Protein AF-A0A7C7V680-F1 (afdb_monomer)

Sequence (83 aa):
MSPRCSTTTGCGRTAFWKRRAPIVGPPPPTFPPSALLDEVLPVLLEKEVVVVVENERLVGTLTKIDVLDFIAQSLWPARWGTR

Foldseek 3Di:
DDDDDDDDDDPDDDPVCPPPDPPDDPDQAEDEPPDDPVVCVVSLVVDQKYFYDDPNDTPGIDGPVNVVVVVCVVPVVPPDPDD

pLDDT: mean 77.82, std 19.84, range [36.88, 96.94]

Mean predicted aligned error: 13.62 Å

Nearest PDB structures (foldseek):
  4l28-assembly1_A  TM=9.106E-01  e=2.185E-02  Homo sapiens
  4coo-assembly1_A  TM=9.076E-01  e=3.583E-02  Homo sapiens
  7lzg-assembly1_B  TM=8.061E-01  e=2.036E-02  Streptococcus pneumoniae TIGR4
  4l27-assembly1_D  TM=8.860E-01  e=2.898E-02  Homo sapiens
  7lzg-assembly1_A  TM=8.165E-01  e=2.701E-02  Streptococcus pneumoniae TIGR4

Radius of gyration: 27.01 Å; Cα contacts (8 Å, |Δi|>4): 54; chains: 1; bounding box: 40×39×86 Å

Solvent-accessible surface area (backbone atoms only — not comparable to full-atom values): 5703 Å² total; per-residue (Å²): 141,79,90,80,86,82,89,79,86,74,98,68,80,83,78,83,69,72,77,72,71,78,86,66,74,82,80,67,56,74,42,49,82,86,59,56,64,80,74,48,47,65,55,46,73,79,38,77,51,36,35,26,34,52,95,96,35,84,74,48,72,50,40,65,65,58,53,50,50,52,50,45,63,72,60,55,82,79,76,72,94,83,130

Secondary structure (DSSP, 8-state):
--PPPPP-S-------------SS-SPPPEE-TT--HHHHHHHHHHSSEEEEEETTEEEEEEEHHHHHHHHHHHHGGGT----

Structure (mmCIF, N/CA/C/O backbone):
data_AF-A0A7C7V680-F1
#
_entry.id   AF-A0A7C7V680-F1
#
loop_
_atom_site.group_PDB
_atom_site.id
_atom_site.type_symbol
_atom_site.label_atom_id
_atom_site.label_alt_id
_atom_site.label_comp_id
_atom_site.label_asym_id
_atom_site.label_entity_id
_atom_site.label_seq_id
_atom_site.pdbx_PDB_ins_code
_atom_site.Cartn_x
_atom_site.Cartn_y
_atom_site.Cartn_z
_atom_site.occupancy
_atom_site.B_iso_or_equiv
_atom_site.auth_seq_id
_atom_site.auth_comp_id
_atom_site.auth_asym_id
_atom_site.auth_atom_id
_atom_site.pdbx_PDB_model_num
ATOM 1 N N . MET A 1 1 ? 11.545 20.789 67.220 1.00 36.88 1 MET A N 1
ATOM 2 C CA . MET A 1 1 ? 10.732 21.544 66.243 1.00 36.88 1 MET A CA 1
ATOM 3 C C . MET A 1 1 ? 10.532 20.668 65.016 1.00 36.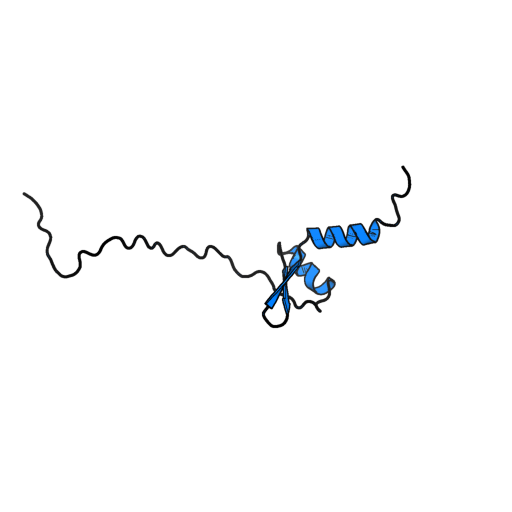88 1 MET A C 1
ATOM 5 O O . MET A 1 1 ? 11.491 20.402 64.310 1.00 36.88 1 MET A O 1
ATOM 9 N N . SER A 1 2 ? 9.309 20.171 64.829 1.00 39.53 2 SER A N 1
ATOM 10 C CA . SER A 1 2 ? 8.829 19.431 63.652 1.00 39.53 2 SER A CA 1
ATOM 11 C C . SER A 1 2 ? 7.645 20.212 63.081 1.00 39.53 2 SER A C 1
ATOM 13 O O . SER A 1 2 ? 6.856 20.718 63.888 1.00 39.53 2 SER A O 1
ATOM 15 N N . PRO A 1 3 ? 7.448 20.300 61.757 1.00 49.09 3 PRO A N 1
ATOM 16 C CA . PRO A 1 3 ? 6.195 20.797 61.224 1.00 49.09 3 PRO A CA 1
ATOM 17 C C . PRO A 1 3 ? 5.172 19.657 61.153 1.00 49.09 3 PRO A C 1
ATOM 19 O O . PRO A 1 3 ? 5.457 18.547 60.705 1.00 49.09 3 PRO A O 1
ATOM 22 N N . ARG A 1 4 ? 3.975 19.954 61.660 1.00 45.72 4 ARG A N 1
ATOM 23 C CA . ARG A 1 4 ? 2.788 19.096 61.670 1.00 45.72 4 ARG A CA 1
ATOM 24 C C . ARG A 1 4 ? 2.132 19.086 60.289 1.00 45.72 4 ARG A C 1
ATOM 26 O O . ARG A 1 4 ? 1.900 20.145 59.716 1.00 45.72 4 ARG A O 1
ATOM 33 N N . CYS A 1 5 ? 1.772 17.894 59.820 1.00 40.72 5 CYS A N 1
ATOM 34 C CA . CYS A 1 5 ? 0.766 17.693 58.779 1.00 40.72 5 CYS A CA 1
ATOM 35 C C . CYS A 1 5 ? -0.609 18.156 59.284 1.00 40.72 5 CYS A C 1
ATOM 37 O O . CYS A 1 5 ? -1.011 17.774 60.385 1.00 40.72 5 CYS A O 1
ATOM 39 N N . SER A 1 6 ? -1.338 18.926 58.476 1.00 48.47 6 SER A N 1
ATOM 40 C CA . SER A 1 6 ? -2.756 19.228 58.682 1.00 48.47 6 SER A CA 1
ATOM 41 C C . SER A 1 6 ? -3.612 18.359 57.760 1.00 48.47 6 SER A C 1
ATOM 43 O O . SER A 1 6 ? -3.538 18.402 56.536 1.00 48.47 6 SER A O 1
ATOM 45 N N . THR A 1 7 ? -4.411 17.517 58.396 1.00 51.94 7 THR A N 1
ATOM 46 C CA . THR A 1 7 ? -5.445 16.660 57.830 1.00 51.94 7 THR A CA 1
ATOM 47 C C . THR A 1 7 ? -6.567 17.487 57.209 1.00 51.94 7 THR A C 1
ATOM 49 O O . THR A 1 7 ? -7.186 18.278 57.909 1.00 51.94 7 THR A O 1
ATOM 52 N N . THR A 1 8 ? -6.904 17.237 55.940 1.00 41.22 8 THR A N 1
ATOM 53 C CA . THR A 1 8 ? -8.291 17.042 55.472 1.00 41.22 8 THR A CA 1
ATOM 54 C C . THR A 1 8 ? -8.249 16.295 54.134 1.00 41.22 8 THR A C 1
ATOM 56 O O . THR A 1 8 ? -7.818 16.826 53.119 1.00 41.22 8 THR A O 1
ATOM 59 N N . THR A 1 9 ? -8.693 15.037 54.191 1.00 46.22 9 THR A N 1
ATOM 60 C CA . THR A 1 9 ? -9.108 14.174 53.074 1.00 46.22 9 THR A CA 1
ATOM 61 C C . THR A 1 9 ? -8.021 13.678 52.113 1.00 46.22 9 THR A C 1
ATOM 63 O O . THR A 1 9 ? -7.685 14.308 51.119 1.00 46.22 9 THR A O 1
ATOM 66 N N . GLY A 1 10 ? -7.583 12.437 52.352 1.00 39.53 10 GLY A N 1
ATOM 67 C CA . GLY A 1 10 ? -7.127 11.556 51.274 1.00 39.53 10 GLY A CA 1
ATOM 68 C C . GLY A 1 10 ? -5.623 11.341 51.171 1.00 39.53 10 GLY A C 1
ATOM 69 O O . GLY A 1 10 ? -5.003 11.694 50.176 1.00 39.53 10 GLY A O 1
ATOM 70 N N . CYS A 1 11 ? -5.056 10.642 52.156 1.00 52.31 11 CYS A N 1
ATOM 71 C CA . CYS A 1 11 ? -3.879 9.806 51.933 1.00 52.31 11 CYS A CA 1
ATOM 72 C C . CYS A 1 11 ? -4.224 8.778 50.834 1.00 52.31 11 CYS A C 1
ATOM 74 O O . CYS A 1 11 ? -4.928 7.798 51.082 1.00 52.31 11 CYS A O 1
ATOM 76 N N . GLY A 1 12 ? -3.800 9.052 49.599 1.00 42.19 12 GLY A N 1
ATOM 77 C CA . GLY A 1 12 ? -4.138 8.280 48.407 1.00 42.19 12 GLY A CA 1
ATOM 78 C C . GLY A 1 12 ? -2.894 7.962 47.589 1.00 42.19 12 GLY A C 1
ATOM 79 O O . GLY A 1 12 ? -2.496 8.728 46.722 1.00 42.19 12 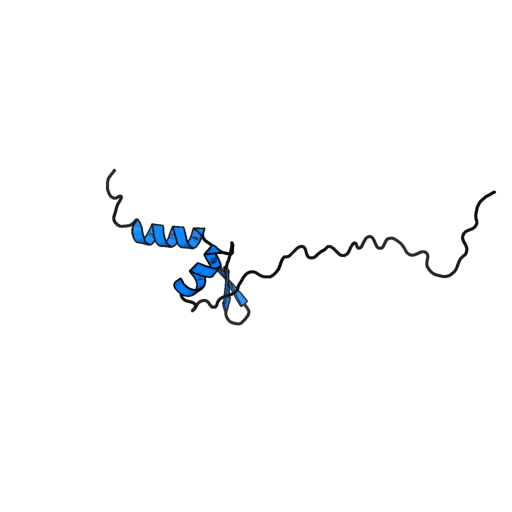GLY A O 1
ATOM 80 N N . ARG A 1 13 ? -2.280 6.826 47.928 1.00 51.34 13 ARG A N 1
ATOM 81 C CA . ARG A 1 13 ? -1.413 5.966 47.106 1.00 51.34 13 ARG A CA 1
ATOM 82 C C . ARG A 1 13 ? -1.273 6.379 45.629 1.00 51.34 13 ARG A C 1
ATOM 84 O O . ARG A 1 13 ? -2.241 6.345 44.881 1.00 51.34 13 ARG A O 1
ATOM 91 N N . THR A 1 14 ? -0.032 6.664 45.227 1.00 51.84 14 THR A N 1
ATOM 92 C CA . THR A 1 14 ? 0.542 6.401 43.892 1.00 51.84 14 THR A CA 1
ATOM 93 C C . THR A 1 14 ? -0.450 6.377 42.726 1.00 51.84 14 THR A C 1
ATOM 95 O O . THR A 1 14 ? -0.827 5.312 42.241 1.00 51.84 14 THR A O 1
ATOM 98 N N . ALA A 1 15 ? -0.774 7.543 42.177 1.00 53.09 15 ALA A N 1
ATOM 99 C CA . ALA A 1 15 ? -1.165 7.611 40.778 1.00 53.09 15 ALA A CA 1
ATOM 100 C C . ALA A 1 15 ? 0.084 7.888 39.927 1.00 53.09 15 ALA A C 1
ATOM 102 O O . ALA A 1 15 ? 0.252 8.968 39.371 1.00 53.09 15 ALA A O 1
ATOM 103 N N . PHE A 1 16 ? 0.961 6.884 39.799 1.00 53.50 16 PHE A N 1
ATOM 104 C CA . PHE A 1 16 ? 2.060 6.841 38.816 1.00 53.50 16 PHE A CA 1
ATOM 105 C C . PHE A 1 16 ? 1.512 6.638 37.386 1.00 53.50 16 PHE A C 1
ATOM 107 O O . PHE A 1 16 ? 2.126 6.019 36.525 1.00 53.50 16 PHE A O 1
ATOM 114 N N . TRP A 1 17 ? 0.313 7.141 37.110 1.00 52.84 17 TRP A N 1
ATOM 115 C CA . TRP A 1 17 ? -0.294 7.128 35.791 1.00 52.84 17 TRP A CA 1
ATOM 116 C C . TRP A 1 17 ? 0.123 8.422 35.106 1.00 52.84 17 TRP A C 1
ATOM 118 O O . TRP A 1 17 ? -0.666 9.349 34.927 1.00 52.84 17 TRP A O 1
ATOM 128 N N . LYS A 1 18 ? 1.403 8.500 34.723 1.00 65.38 18 LYS A N 1
ATOM 129 C CA . LYS A 1 18 ? 1.795 9.393 33.631 1.00 65.38 18 LYS A CA 1
ATOM 130 C C . LYS A 1 18 ? 0.938 8.943 32.451 1.00 65.38 18 LYS A C 1
ATOM 132 O O . LYS A 1 18 ? 1.177 7.858 31.919 1.00 65.38 18 LYS A O 1
ATOM 137 N N . ARG A 1 19 ? -0.089 9.720 32.082 1.00 61.75 19 ARG A N 1
ATOM 138 C CA . ARG A 1 19 ? -0.760 9.562 30.786 1.00 61.75 19 ARG A CA 1
ATOM 139 C C . ARG A 1 19 ? 0.363 9.522 29.759 1.00 61.75 19 ARG A C 1
ATOM 141 O O . ARG A 1 19 ? 1.056 10.524 29.587 1.00 61.75 19 ARG A O 1
ATOM 148 N N . ARG A 1 20 ? 0.636 8.344 29.188 1.00 63.44 20 ARG A N 1
ATOM 149 C CA . ARG A 1 20 ? 1.633 8.234 28.128 1.00 63.44 20 ARG A CA 1
ATOM 150 C C . ARG A 1 20 ? 1.154 9.182 27.037 1.00 63.44 20 ARG A C 1
ATOM 152 O O . ARG A 1 20 ? -0.023 9.144 26.678 1.00 63.44 20 ARG A O 1
ATOM 159 N N . ALA A 1 21 ? 2.040 10.054 26.563 1.00 67.94 21 ALA A N 1
ATOM 160 C CA . ALA A 1 21 ? 1.799 10.737 25.302 1.00 67.94 21 ALA A CA 1
ATOM 161 C C . ALA A 1 21 ? 1.402 9.677 24.255 1.00 67.94 21 ALA A C 1
ATOM 163 O O . ALA A 1 21 ? 1.831 8.523 24.393 1.00 67.94 21 ALA A O 1
ATOM 164 N N . PRO A 1 22 ? 0.558 10.013 23.267 1.00 76.00 22 PRO A N 1
ATOM 165 C CA . PRO A 1 22 ? 0.155 9.057 22.245 1.00 76.00 22 PRO A CA 1
ATOM 166 C C . PRO A 1 22 ? 1.405 8.408 21.639 1.00 76.00 22 PRO A C 1
ATOM 168 O O . PRO A 1 22 ? 2.249 9.078 21.056 1.00 76.00 22 PRO A O 1
ATOM 171 N N . ILE A 1 23 ? 1.554 7.101 21.879 1.00 82.94 23 ILE A N 1
ATOM 172 C CA . ILE A 1 23 ? 2.662 6.289 21.347 1.00 82.94 23 ILE A CA 1
ATOM 173 C C . ILE A 1 23 ? 2.481 6.133 19.835 1.00 82.94 23 ILE A C 1
ATOM 175 O O . ILE A 1 23 ? 3.444 6.033 19.086 1.00 82.94 23 ILE A O 1
ATOM 179 N N . VAL A 1 24 ? 1.219 6.114 19.408 1.00 85.62 24 VAL A N 1
ATOM 180 C CA . VAL A 1 24 ? 0.805 5.994 18.019 1.00 85.62 24 VAL A CA 1
ATOM 181 C C . VAL A 1 24 ? 0.682 7.398 17.440 1.00 85.62 24 VAL A C 1
ATOM 183 O O . VAL A 1 24 ? -0.026 8.241 17.994 1.00 85.62 24 VAL A O 1
ATOM 186 N N . GLY A 1 25 ? 1.402 7.642 16.347 1.00 83.38 25 GLY A N 1
ATOM 187 C CA . GLY A 1 25 ? 1.279 8.862 15.558 1.00 83.38 25 GLY A CA 1
ATOM 188 C C . GLY A 1 25 ? -0.066 8.951 14.825 1.00 83.38 25 GLY A C 1
ATO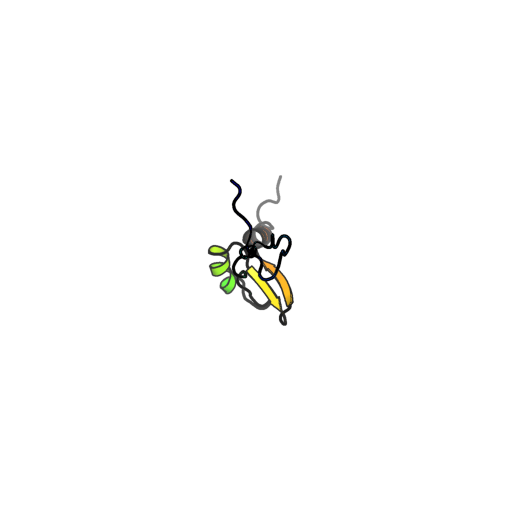M 189 O O . GLY A 1 25 ? -0.944 8.107 15.018 1.00 83.38 25 GLY A O 1
ATOM 190 N N . PRO A 1 26 ? -0.257 9.971 13.974 1.00 87.38 26 PRO A N 1
ATOM 191 C CA . PRO A 1 26 ? -1.433 10.029 13.116 1.00 87.38 26 PRO A CA 1
ATOM 192 C C . PRO A 1 26 ? -1.520 8.766 12.245 1.00 87.38 26 PRO A C 1
ATOM 194 O O . PRO A 1 26 ? -0.480 8.214 11.866 1.00 87.38 26 PRO A O 1
ATOM 197 N N . PRO A 1 27 ? -2.739 8.299 11.930 1.00 87.19 27 PRO A N 1
ATOM 198 C CA . PRO A 1 27 ? -2.903 7.125 11.096 1.00 87.19 27 PRO A CA 1
ATOM 199 C C . PRO A 1 27 ? -2.267 7.366 9.720 1.00 87.19 27 PRO A C 1
ATOM 201 O O . PRO A 1 27 ? -2.340 8.482 9.190 1.00 87.19 27 PRO A O 1
ATOM 204 N N . PRO A 1 28 ? -1.639 6.337 9.135 1.00 91.31 28 PRO A N 1
ATOM 205 C CA . PRO A 1 28 ? -1.183 6.404 7.758 1.00 91.31 28 PRO A CA 1
ATOM 206 C C . PRO A 1 28 ? -2.373 6.613 6.806 1.00 91.31 28 PRO A C 1
ATOM 208 O O . PRO A 1 28 ? -3.515 6.292 7.151 1.00 91.31 28 PRO A O 1
ATOM 211 N N . PRO A 1 29 ? -2.122 7.145 5.602 1.00 94.50 29 PRO A N 1
ATOM 212 C CA . PRO A 1 29 ? -3.152 7.297 4.584 1.00 94.50 29 PRO A CA 1
ATOM 213 C C . PRO A 1 29 ? -3.766 5.940 4.214 1.00 94.50 29 PRO A C 1
ATOM 215 O O . PRO A 1 29 ? -3.067 4.925 4.134 1.00 94.50 29 PRO A O 1
ATOM 218 N N . THR A 1 30 ? -5.080 5.942 3.991 1.00 95.69 30 THR A N 1
ATOM 219 C CA . THR A 1 30 ? -5.868 4.736 3.708 1.00 95.69 30 THR A CA 1
ATOM 220 C C . THR A 1 30 ? -6.469 4.797 2.312 1.00 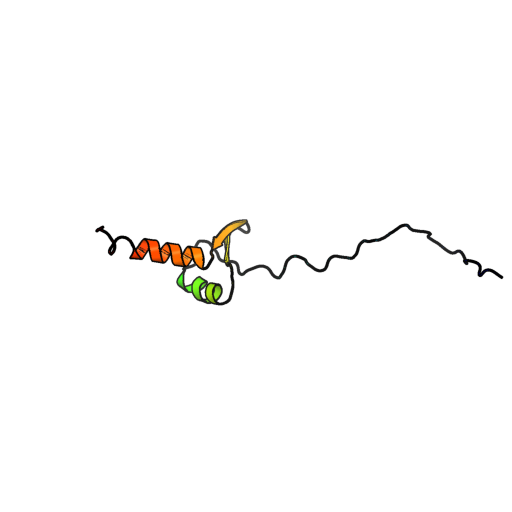95.69 30 THR A C 1
ATOM 222 O O . THR A 1 30 ? -6.904 5.865 1.882 1.00 95.69 30 THR A O 1
ATOM 225 N N . PHE A 1 31 ? -6.478 3.666 1.611 1.00 96.19 31 PHE A N 1
ATOM 226 C CA . PHE A 1 31 ? -7.016 3.543 0.257 1.00 96.19 31 PHE A CA 1
ATOM 227 C C . PHE A 1 31 ? -7.837 2.256 0.111 1.00 96.19 31 PHE A C 1
ATOM 229 O O . PHE A 1 31 ? -7.536 1.262 0.777 1.00 96.19 31 PHE A O 1
ATOM 236 N N . PRO A 1 32 ? -8.863 2.242 -0.756 1.00 96.38 32 PRO A N 1
ATOM 237 C CA . PRO A 1 32 ? -9.572 1.015 -1.088 1.00 96.38 32 PRO A CA 1
ATOM 238 C C . PRO A 1 32 ? -8.694 0.075 -1.931 1.00 96.38 32 PRO A C 1
ATOM 240 O O . PRO A 1 32 ? -7.814 0.546 -2.654 1.00 96.38 32 PRO A O 1
ATOM 243 N N . PRO A 1 33 ? -8.954 -1.246 -1.924 1.00 95.12 33 PRO A N 1
ATOM 244 C CA . PRO A 1 33 ? -8.234 -2.197 -2.779 1.00 95.12 33 PRO A CA 1
ATOM 245 C C . PRO A 1 33 ? -8.469 -1.957 -4.278 1.00 95.12 33 PRO A C 1
ATOM 247 O O . PRO A 1 33 ? -7.698 -2.428 -5.106 1.00 95.12 33 PRO A O 1
ATOM 250 N N . SER A 1 34 ? -9.523 -1.220 -4.634 1.00 94.94 34 SER A N 1
ATOM 251 C CA . SER A 1 34 ? -9.823 -0.811 -6.007 1.00 94.94 34 SER A CA 1
ATOM 252 C C . SER A 1 34 ? -9.052 0.432 -6.469 1.00 94.94 34 SER A C 1
ATOM 254 O O . SER A 1 34 ? -9.227 0.836 -7.617 1.00 94.94 34 SER A O 1
ATOM 256 N N . ALA A 1 35 ? -8.269 1.078 -5.595 1.00 95.12 35 ALA A N 1
ATOM 257 C CA . ALA A 1 35 ? -7.493 2.262 -5.954 1.00 95.12 35 ALA A CA 1
ATOM 258 C C . ALA A 1 35 ? -6.398 1.913 -6.967 1.00 95.12 35 ALA A C 1
ATOM 260 O O . ALA A 1 35 ? -5.728 0.882 -6.856 1.00 95.12 35 ALA A O 1
ATOM 261 N N . LEU A 1 36 ? -6.201 2.793 -7.947 1.00 94.25 36 LEU A N 1
ATOM 262 C CA . LEU A 1 36 ? -5.160 2.611 -8.948 1.00 94.25 36 LEU A CA 1
ATOM 263 C C . LEU A 1 36 ? -3.792 2.944 -8.361 1.00 94.25 36 LEU A C 1
ATOM 265 O O . LEU A 1 36 ? -3.642 3.881 -7.577 1.00 94.25 36 LEU A O 1
ATOM 269 N N . LEU A 1 37 ? -2.769 2.209 -8.799 1.00 91.25 37 LEU A N 1
ATOM 270 C CA . LEU A 1 37 ? -1.403 2.426 -8.333 1.00 91.25 37 LEU A CA 1
ATOM 271 C C . LEU A 1 37 ? -0.943 3.870 -8.595 1.00 91.25 37 LEU A C 1
ATOM 273 O O . LEU A 1 37 ? -0.356 4.483 -7.710 1.00 91.25 37 LEU A O 1
ATOM 277 N N . ASP A 1 38 ? -1.290 4.443 -9.748 1.00 91.69 38 ASP A N 1
ATOM 278 C CA . ASP A 1 38 ? -0.935 5.820 -10.123 1.00 91.69 38 ASP A CA 1
ATOM 279 C C . ASP A 1 38 ? -1.468 6.884 -9.149 1.00 91.69 38 ASP A C 1
ATOM 281 O O . ASP A 1 38 ? -0.828 7.915 -8.952 1.00 91.69 38 ASP A O 1
ATOM 285 N N . GLU A 1 39 ? -2.606 6.633 -8.497 1.00 93.12 39 GLU A N 1
ATOM 286 C CA . GLU A 1 39 ? -3.184 7.535 -7.491 1.00 93.12 39 GLU A CA 1
ATOM 287 C C . GLU A 1 39 ? -2.468 7.413 -6.139 1.00 93.12 39 GLU A C 1
ATOM 289 O O . GLU A 1 39 ? -2.338 8.386 -5.392 1.00 93.12 39 GLU A O 1
ATOM 294 N N . VAL A 1 40 ? -1.981 6.211 -5.827 1.00 93.62 40 VAL A N 1
ATOM 295 C CA . VAL A 1 40 ? -1.335 5.881 -4.551 1.00 93.62 40 VAL A CA 1
ATOM 296 C C . VAL A 1 40 ? 0.155 6.235 -4.564 1.00 93.62 40 VAL A C 1
ATOM 298 O O . VAL A 1 40 ? 0.718 6.598 -3.527 1.00 93.62 40 VAL A O 1
ATOM 301 N N . LEU A 1 41 ? 0.805 6.172 -5.730 1.00 92.88 41 LEU A N 1
ATOM 302 C CA . LEU A 1 41 ? 2.242 6.403 -5.894 1.00 92.88 41 LEU A CA 1
ATOM 303 C C . LEU A 1 41 ? 2.719 7.760 -5.350 1.00 92.88 41 LEU A C 1
ATOM 305 O O . LEU A 1 41 ? 3.687 7.754 -4.587 1.00 92.88 41 LEU A O 1
ATOM 309 N N . PRO A 1 42 ? 2.078 8.909 -5.646 1.00 93.81 42 PRO A N 1
ATOM 310 C CA . PRO A 1 42 ? 2.504 10.197 -5.095 1.00 93.81 42 PRO A CA 1
ATOM 311 C C . PRO A 1 42 ? 2.494 10.209 -3.563 1.00 93.81 42 PRO A C 1
ATOM 313 O O . PRO A 1 42 ? 3.429 10.699 -2.932 1.00 93.81 42 PRO A O 1
ATOM 316 N N . VAL A 1 43 ? 1.480 9.588 -2.954 1.00 93.38 43 VAL A N 1
ATOM 317 C CA . VAL A 1 43 ? 1.361 9.492 -1.494 1.00 93.38 43 VAL A CA 1
ATOM 318 C C . VAL A 1 43 ? 2.432 8.575 -0.913 1.00 93.38 43 VAL A C 1
ATOM 320 O O . VAL A 1 43 ? 3.027 8.899 0.115 1.00 93.38 43 VAL A O 1
ATOM 323 N N . LEU A 1 44 ? 2.733 7.466 -1.590 1.00 92.06 44 LEU A N 1
ATOM 324 C CA . LEU A 1 44 ? 3.852 6.600 -1.231 1.00 92.06 44 LEU A CA 1
ATOM 325 C C . LEU A 1 44 ? 5.199 7.296 -1.367 1.00 92.06 44 LEU A C 1
ATOM 327 O O . LEU A 1 44 ? 6.114 6.905 -0.666 1.00 92.06 44 LEU A O 1
ATOM 331 N N . LEU A 1 45 ? 5.382 8.302 -2.223 1.00 90.44 45 LEU A N 1
ATOM 332 C CA . LEU A 1 45 ? 6.653 9.034 -2.269 1.00 90.44 45 LEU A CA 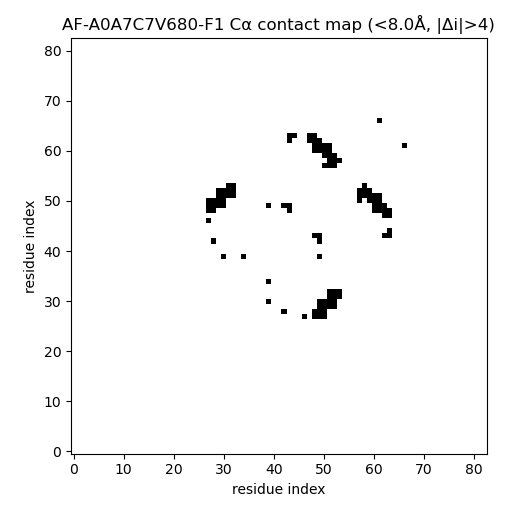1
ATOM 333 C C . LEU A 1 45 ? 6.865 9.854 -0.988 1.00 90.44 45 LEU A C 1
ATOM 335 O O . LEU A 1 45 ? 7.973 9.853 -0.441 1.00 90.44 45 LEU A O 1
ATOM 339 N N . GLU A 1 46 ? 5.797 10.472 -0.480 1.00 92.31 46 GLU A N 1
ATOM 340 C CA . GLU A 1 46 ? 5.802 11.330 0.711 1.00 92.31 46 GLU A CA 1
ATOM 341 C C . GLU A 1 46 ? 5.713 10.569 2.041 1.00 92.31 46 GLU A C 1
ATOM 343 O O . GLU A 1 46 ? 6.195 11.053 3.069 1.00 92.31 46 GLU A O 1
ATOM 348 N N . LYS A 1 47 ? 5.071 9.397 2.051 1.00 91.12 47 LYS A N 1
ATOM 349 C CA . LYS A 1 47 ? 4.836 8.572 3.245 1.00 91.12 47 LYS A CA 1
ATOM 350 C C . LYS A 1 47 ? 5.576 7.243 3.148 1.00 91.12 47 LYS A C 1
ATOM 352 O O . LYS A 1 47 ? 5.946 6.790 2.076 1.00 91.12 47 LYS A O 1
ATOM 357 N N . GLU A 1 48 ? 5.821 6.603 4.285 1.00 89.38 48 GLU A N 1
ATOM 358 C CA . GLU A 1 48 ? 6.536 5.317 4.309 1.00 89.38 48 GLU A CA 1
ATOM 359 C C . GLU A 1 48 ? 5.627 4.137 3.953 1.00 89.38 48 GLU A C 1
ATOM 361 O O . GLU A 1 48 ? 6.077 3.165 3.345 1.00 89.38 48 GLU A O 1
ATOM 366 N N . VAL A 1 49 ? 4.346 4.235 4.314 1.00 93.38 49 VAL A N 1
ATOM 367 C CA . VAL A 1 49 ? 3.362 3.167 4.155 1.00 93.38 49 VAL A CA 1
ATOM 368 C C . VAL A 1 49 ? 1.992 3.740 3.827 1.00 93.38 49 VAL A C 1
ATOM 370 O O . VAL A 1 49 ? 1.586 4.783 4.350 1.00 93.38 49 VAL A O 1
ATOM 373 N N . VAL A 1 50 ? 1.277 3.012 2.980 1.00 94.81 50 VAL A N 1
ATOM 374 C CA . VAL A 1 50 ? -0.145 3.189 2.723 1.00 94.81 50 VAL A CA 1
ATOM 375 C C . VAL A 1 50 ? -0.882 1.957 3.231 1.00 94.81 50 VAL A C 1
ATOM 377 O O . VAL A 1 50 ? -0.399 0.828 3.124 1.00 94.81 50 VAL A O 1
ATOM 380 N N . VAL A 1 51 ? -2.059 2.174 3.801 1.00 96.44 51 VAL A N 1
ATOM 381 C CA . VAL A 1 51 ? -2.897 1.106 4.332 1.00 96.44 51 VAL A CA 1
ATOM 382 C C . VAL A 1 51 ? -4.075 0.853 3.401 1.00 96.44 51 VAL A C 1
ATOM 384 O O . VAL A 1 51 ? -4.745 1.788 2.970 1.00 96.44 51 VAL A O 1
ATOM 387 N N . VAL A 1 52 ? -4.345 -0.416 3.106 1.00 96.31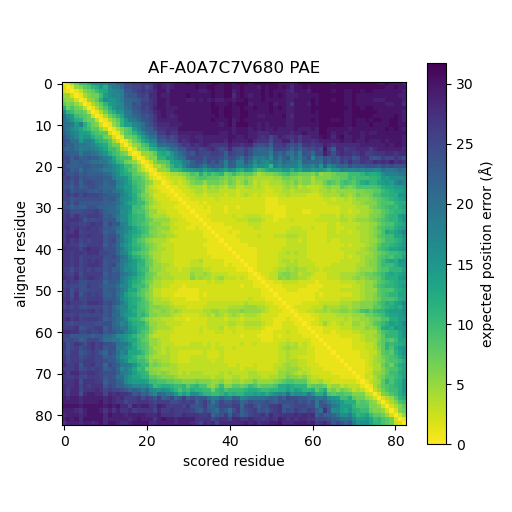 52 VAL A N 1
ATOM 388 C CA . VAL A 1 52 ? -5.469 -0.822 2.262 1.00 96.31 52 VAL A CA 1
ATOM 389 C C . VAL A 1 52 ? -6.630 -1.244 3.156 1.00 96.31 52 VAL A C 1
ATOM 391 O O . VAL A 1 52 ? -6.474 -2.114 4.020 1.00 96.31 52 VAL A O 1
ATOM 394 N N . VAL A 1 53 ? -7.786 -0.613 2.965 1.00 96.94 53 VAL A N 1
ATOM 395 C CA . VAL A 1 53 ? -8.993 -0.813 3.776 1.00 96.94 53 VAL A CA 1
ATOM 396 C C . VAL A 1 53 ? -10.171 -1.164 2.874 1.00 96.94 53 VAL A C 1
ATOM 398 O O . VAL A 1 53 ? -10.409 -0.506 1.868 1.00 96.94 53 VAL A O 1
ATOM 401 N N . GLU A 1 54 ? -10.946 -2.171 3.260 1.00 96.25 54 GLU A N 1
ATOM 402 C CA . GLU A 1 54 ? -12.199 -2.542 2.603 1.00 96.25 54 GLU A CA 1
ATOM 403 C C . GLU A 1 54 ? -13.285 -2.726 3.668 1.00 96.25 54 GLU A C 1
ATOM 405 O O . GLU A 1 54 ? -13.073 -3.433 4.652 1.00 96.25 54 GLU A O 1
ATOM 410 N N . ASN A 1 55 ? -14.450 -2.090 3.499 1.00 94.00 55 ASN A N 1
ATOM 411 C CA . ASN A 1 55 ? -15.566 -2.173 4.455 1.00 94.00 55 ASN A CA 1
ATOM 412 C C . ASN A 1 55 ? -15.143 -1.896 5.915 1.00 94.00 55 ASN A C 1
ATOM 414 O O . ASN A 1 55 ? -15.473 -2.667 6.818 1.00 94.00 55 ASN A O 1
ATOM 418 N N . GLU A 1 56 ? -14.369 -0.826 6.142 1.00 91.88 56 GLU A N 1
ATOM 419 C CA . GLU A 1 56 ? -13.807 -0.445 7.454 1.00 91.88 56 GLU A CA 1
ATOM 420 C C . GLU A 1 56 ? -12.846 -1.475 8.078 1.00 91.88 56 GLU A C 1
ATOM 422 O O . GLU A 1 56 ? -12.493 -1.383 9.257 1.00 91.88 56 GLU A O 1
ATOM 427 N N . ARG A 1 57 ? -12.397 -2.472 7.309 1.00 95.19 57 ARG A N 1
ATOM 428 C CA . ARG A 1 57 ? -11.423 -3.468 7.759 1.00 95.19 57 ARG A CA 1
ATOM 429 C C . ARG A 1 57 ? -10.094 -3.284 7.053 1.00 95.19 57 ARG A C 1
ATOM 431 O O . ARG A 1 57 ? -10.033 -3.163 5.835 1.00 95.19 57 ARG A O 1
ATOM 438 N N . LEU A 1 58 ? -9.020 -3.319 7.837 1.00 95.31 58 LEU A N 1
ATOM 439 C CA . LEU A 1 58 ? -7.659 -3.430 7.328 1.00 95.31 58 LEU A CA 1
ATOM 440 C C . LEU A 1 58 ? -7.522 -4.736 6.538 1.00 95.31 58 LEU A C 1
ATOM 442 O O . LEU A 1 58 ? -7.644 -5.813 7.123 1.00 95.31 58 LEU A O 1
ATOM 446 N N . VAL A 1 59 ? -7.248 -4.634 5.239 1.00 96.50 59 VAL A N 1
ATOM 447 C CA . VAL A 1 59 ? -7.025 -5.800 4.369 1.00 96.50 59 VAL A CA 1
ATOM 448 C C . VAL A 1 59 ? -5.560 -5.970 3.979 1.00 96.50 59 VAL A C 1
ATOM 450 O O . VAL A 1 59 ? -5.143 -7.084 3.676 1.00 96.50 59 VAL A O 1
ATOM 453 N N . GLY A 1 60 ? -4.755 -4.906 4.037 1.00 94.88 60 GLY A N 1
ATOM 454 C CA . GLY A 1 60 ? -3.331 -5.004 3.736 1.00 94.88 60 GLY A CA 1
ATOM 455 C C . GLY A 1 60 ? -2.568 -3.694 3.872 1.00 94.88 60 GLY A C 1
ATOM 456 O O . GLY A 1 60 ? -3.097 -2.669 4.304 1.00 94.88 60 GLY A O 1
ATOM 457 N N . THR A 1 61 ? -1.300 -3.742 3.483 1.00 95.19 61 THR A N 1
ATOM 458 C CA . THR A 1 61 ? -0.394 -2.594 3.434 1.00 95.19 61 THR A CA 1
ATOM 459 C C . THR A 1 61 ? 0.313 -2.567 2.095 1.00 95.19 61 THR A C 1
ATOM 461 O O . THR A 1 61 ? 0.557 -3.617 1.505 1.00 95.19 61 THR A O 1
ATOM 464 N N . LEU A 1 62 ? 0.680 -1.372 1.655 1.00 95.19 62 LEU A N 1
ATOM 465 C CA . LEU A 1 62 ? 1.520 -1.167 0.491 1.00 95.19 62 LEU A CA 1
ATOM 466 C C . LEU A 1 62 ? 2.684 -0.260 0.884 1.00 95.19 62 LEU A C 1
ATOM 468 O O . LEU A 1 62 ? 2.484 0.801 1.484 1.00 95.19 62 LEU A O 1
ATOM 472 N N . THR A 1 63 ? 3.898 -0.685 0.555 1.00 95.06 63 THR A N 1
ATOM 473 C CA . THR A 1 63 ? 5.131 0.055 0.835 1.00 95.06 63 THR A CA 1
ATOM 474 C C . THR A 1 63 ? 5.941 0.279 -0.439 1.00 95.06 63 THR A C 1
ATOM 476 O O . THR A 1 63 ? 5.703 -0.331 -1.482 1.00 95.06 63 THR A O 1
ATOM 479 N N . LYS A 1 64 ? 6.949 1.154 -0.354 1.00 93.62 64 LYS A N 1
ATOM 480 C CA . LYS A 1 64 ? 7.874 1.420 -1.467 1.00 93.62 64 LYS A CA 1
ATOM 481 C C . LYS A 1 64 ? 8.582 0.153 -1.960 1.00 93.62 64 LYS A C 1
ATOM 483 O O . LYS A 1 64 ? 8.776 0.015 -3.163 1.00 93.62 64 LYS A O 1
ATOM 488 N N . ILE A 1 65 ? 8.970 -0.752 -1.056 1.00 94.31 65 ILE A N 1
ATOM 489 C CA . ILE A 1 65 ? 9.680 -1.983 -1.435 1.00 94.31 65 ILE A CA 1
ATOM 490 C C . ILE A 1 65 ? 8.777 -2.928 -2.227 1.00 94.31 65 ILE A C 1
ATOM 492 O O . ILE A 1 65 ? 9.226 -3.467 -3.228 1.00 94.31 65 ILE A O 1
ATOM 496 N N . ASP A 1 66 ? 7.492 -3.021 -1.874 1.00 92.00 66 ASP A N 1
ATOM 497 C CA . ASP A 1 66 ? 6.530 -3.863 -2.593 1.00 92.00 66 ASP A CA 1
ATOM 498 C C . ASP A 1 66 ? 6.350 -3.380 -4.039 1.00 92.00 66 ASP A C 1
ATOM 500 O O . ASP A 1 66 ? 6.297 -4.176 -4.975 1.00 92.00 66 ASP A O 1
ATOM 504 N N . VAL A 1 67 ? 6.305 -2.056 -4.235 1.00 91.06 67 VAL A N 1
ATOM 505 C CA . VAL A 1 67 ? 6.223 -1.442 -5.568 1.00 91.06 67 VAL A CA 1
ATOM 506 C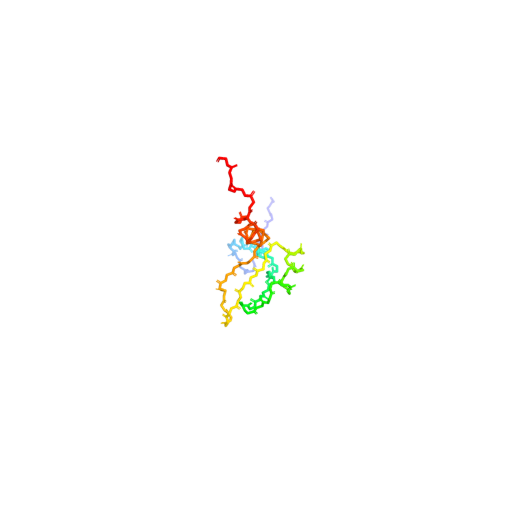 C . VAL A 1 67 ? 7.491 -1.713 -6.377 1.00 91.06 67 VAL A C 1
ATOM 508 O O . VAL A 1 67 ? 7.405 -2.070 -7.552 1.00 91.06 67 VAL A O 1
ATOM 511 N N . LEU A 1 68 ? 8.670 -1.558 -5.768 1.00 91.31 68 LEU A N 1
ATOM 512 C CA . LEU A 1 68 ? 9.940 -1.847 -6.436 1.00 91.31 68 LEU A CA 1
ATOM 513 C C . LEU A 1 68 ? 10.048 -3.324 -6.814 1.00 91.31 68 LEU A C 1
ATOM 515 O O . LEU A 1 68 ? 10.442 -3.622 -7.939 1.00 91.31 68 LEU A O 1
ATOM 519 N N . ASP A 1 69 ? 9.646 -4.226 -5.924 1.00 90.94 69 ASP A N 1
ATOM 520 C CA . ASP A 1 69 ? 9.637 -5.664 -6.177 1.00 90.94 69 ASP A CA 1
ATOM 521 C C . ASP A 1 69 ? 8.645 -6.030 -7.285 1.00 90.94 69 ASP A C 1
ATOM 523 O O . ASP A 1 69 ? 8.976 -6.830 -8.160 1.00 90.94 69 ASP A O 1
ATOM 527 N N . PHE A 1 70 ? 7.465 -5.408 -7.318 1.00 89.50 70 PHE A N 1
ATOM 528 C CA . PHE A 1 70 ? 6.490 -5.591 -8.393 1.00 89.50 70 PHE A CA 1
ATOM 529 C C . PHE A 1 70 ? 7.035 -5.135 -9.758 1.00 89.50 70 PHE A C 1
ATOM 531 O O . PHE A 1 70 ? 6.925 -5.852 -10.760 1.00 89.50 70 PHE A O 1
ATOM 538 N N . ILE A 1 71 ? 7.671 -3.959 -9.803 1.00 89.12 71 ILE A N 1
ATOM 539 C CA . ILE A 1 71 ? 8.308 -3.433 -11.018 1.00 89.12 71 ILE A CA 1
ATOM 540 C C . ILE A 1 71 ? 9.473 -4.334 -11.439 1.00 89.12 71 ILE A C 1
ATOM 542 O 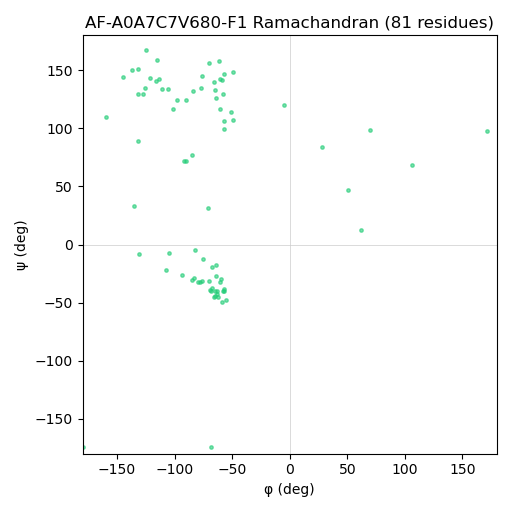O . ILE A 1 71 ? 9.593 -4.674 -12.618 1.00 89.12 71 ILE A O 1
ATOM 546 N N . ALA A 1 72 ? 10.308 -4.754 -10.488 1.00 88.94 72 ALA A N 1
ATOM 547 C CA . ALA A 1 72 ? 11.420 -5.655 -10.741 1.00 88.94 72 ALA A CA 1
ATOM 548 C C . ALA A 1 72 ? 10.912 -6.973 -11.330 1.00 88.94 72 ALA A C 1
ATOM 550 O O . ALA A 1 72 ? 11.373 -7.356 -12.394 1.00 88.94 72 ALA A O 1
ATOM 551 N N . GLN A 1 73 ? 9.904 -7.613 -10.738 1.00 85.88 73 GLN A N 1
ATOM 552 C CA . GLN A 1 73 ? 9.307 -8.845 -11.269 1.00 85.88 73 GLN A CA 1
ATOM 553 C C . GLN A 1 73 ? 8.692 -8.673 -12.662 1.00 85.88 73 GLN A C 1
ATOM 555 O O . GLN A 1 73 ? 8.736 -9.604 -13.461 1.00 85.88 73 GLN A O 1
ATOM 560 N N . SER A 1 74 ? 8.155 -7.491 -12.970 1.00 79.25 74 SER A N 1
ATOM 561 C CA . SER A 1 74 ? 7.571 -7.190 -14.284 1.00 79.25 74 SER A CA 1
ATOM 562 C C . SER A 1 74 ? 8.636 -6.936 -15.361 1.00 79.25 74 SER A C 1
ATOM 564 O O . SER A 1 74 ? 8.431 -7.254 -16.531 1.00 79.25 74 SER A O 1
ATOM 566 N N . LEU A 1 75 ? 9.791 -6.381 -14.980 1.00 70.88 75 LEU A N 1
ATOM 567 C CA . LEU A 1 75 ? 10.899 -6.047 -15.888 1.00 70.88 75 LEU A CA 1
ATOM 568 C C . LEU A 1 75 ? 11.960 -7.157 -15.996 1.00 70.88 75 LEU A C 1
ATOM 570 O O . LEU A 1 75 ? 12.659 -7.259 -17.010 1.00 70.88 75 LEU A O 1
ATOM 574 N N . TRP A 1 76 ? 12.091 -7.986 -14.962 1.00 62.12 76 TRP A N 1
ATOM 575 C CA . TRP A 1 76 ? 13.080 -9.055 -14.833 1.00 62.12 76 TRP A CA 1
ATOM 576 C C . TRP A 1 76 ? 12.839 -10.345 -15.649 1.00 62.12 76 TRP A C 1
ATOM 578 O O . TRP A 1 76 ? 13.811 -11.085 -15.811 1.00 62.12 76 TRP A O 1
ATOM 588 N N . PRO A 1 77 ? 11.677 -10.646 -16.275 1.00 57.72 77 PRO A N 1
ATOM 589 C CA . PRO A 1 77 ? 11.556 -11.852 -17.100 1.00 57.72 77 PRO A CA 1
ATOM 590 C C . PRO A 1 77 ? 12.413 -11.797 -18.375 1.00 57.72 77 PRO A C 1
ATOM 592 O O . PRO A 1 77 ? 12.690 -12.828 -18.979 1.00 57.72 77 PRO A O 1
ATOM 595 N N . ALA A 1 78 ? 12.826 -10.600 -18.812 1.00 58.41 78 ALA A N 1
ATOM 596 C CA . ALA A 1 78 ? 13.303 -10.383 -20.176 1.00 58.41 78 ALA A CA 1
ATOM 597 C C . ALA A 1 78 ? 14.827 -10.226 -20.341 1.00 58.41 78 ALA A C 1
ATOM 599 O O . ALA A 1 78 ? 15.283 -10.104 -21.476 1.00 58.41 78 ALA A O 1
ATOM 600 N N . ARG A 1 79 ? 15.633 -10.146 -19.266 1.00 57.88 79 ARG A N 1
ATOM 601 C CA . ARG A 1 79 ? 16.996 -9.569 -19.401 1.00 57.88 79 ARG A CA 1
ATOM 602 C C . ARG A 1 79 ? 18.159 -10.365 -18.811 1.00 57.88 79 ARG A C 1
ATOM 604 O O . ARG A 1 79 ? 19.295 -10.000 -19.090 1.00 57.88 79 ARG A O 1
ATOM 611 N N . TRP A 1 80 ? 17.916 -11.446 -18.065 1.00 56.56 80 TRP A N 1
ATOM 612 C CA . TRP A 1 80 ? 18.999 -12.196 -17.401 1.00 56.56 80 TRP A CA 1
ATOM 613 C C . TRP A 1 80 ? 18.893 -13.720 -17.532 1.00 56.56 80 TRP A C 1
ATOM 615 O O . TRP A 1 80 ? 19.338 -14.465 -16.666 1.00 56.56 80 TRP A O 1
ATOM 625 N N . GLY A 1 81 ? 18.366 -14.197 -18.660 1.00 61.66 81 GLY A N 1
ATOM 626 C CA . GLY A 1 81 ? 18.589 -15.565 -19.123 1.00 61.66 81 GLY A CA 1
ATOM 627 C C . GLY A 1 81 ? 19.897 -15.675 -19.908 1.00 61.66 81 GLY A C 1
ATOM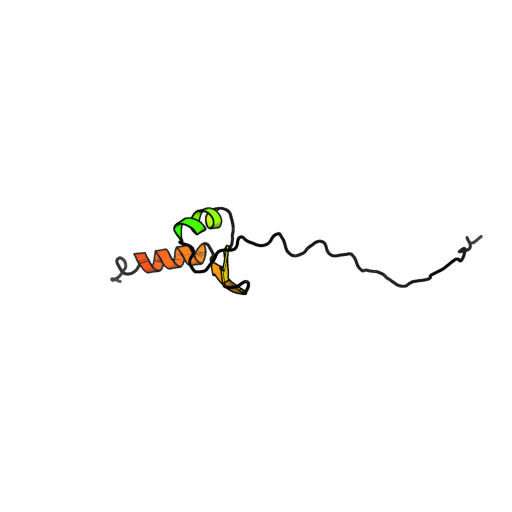 628 O O . GLY A 1 81 ? 19.841 -15.675 -21.127 1.00 61.66 81 GLY A O 1
ATOM 629 N N . THR A 1 82 ? 21.037 -15.699 -19.205 1.00 54.66 82 THR A N 1
ATOM 630 C CA . THR A 1 82 ? 22.256 -16.502 -19.475 1.00 54.66 82 THR A CA 1
ATOM 631 C C . THR A 1 82 ? 23.384 -16.046 -18.544 1.00 54.66 82 THR A C 1
ATOM 633 O O . THR A 1 82 ? 24.106 -15.092 -18.847 1.00 54.66 82 THR A O 1
ATOM 636 N N . ARG A 1 83 ? 23.578 -16.773 -17.445 1.00 50.16 83 ARG A N 1
ATOM 637 C CA . ARG A 1 83 ? 24.883 -17.350 -17.116 1.00 50.16 83 ARG A CA 1
ATOM 638 C C . ARG A 1 83 ? 24.668 -18.654 -16.361 1.00 50.16 83 ARG A C 1
ATOM 640 O O . ARG A 1 83 ? 23.781 -18.664 -15.483 1.00 50.16 83 ARG A O 1
#